Protein AF-A0A0F9EJ04-F1 (afdb_monomer_lite)

Organism: NCBI:txid412755

Secondary structure (DSSP, 8-state):
----PEEEEPPHHHHSTTTSPTT-EEEEE-SSS-EEEEEEEEE-SS-EEEEEPPBTTB--EEEEESSHHHHHHHEEEEE----

Foldseek 3Di:
DDQPFDWAQDALVCVPPPNADFQDWWWFDPVPPDIAIWTFHDDPVQWGWIWGPDDPVGGIDIDTARGSRSCSVTITHGDGPPD

Sequence (83 aa):
MIVPAKPRYLGAERFAKGNVKTGETFSVDSGLGGSWMVKYIHHDGVALVFRRAARPDWPAADFRYADDADAARHVYILVPDDH

Radius of gyration: 13.13 Å; chains: 1; bounding box: 39×26×33 Å

pLDDT: mean 79.38, std 12.03, range [38.09, 91.75]

Structure (mmCIF, N/CA/C/O backbone):
data_AF-A0A0F9EJ04-F1
#
_entry.id   AF-A0A0F9EJ04-F1
#
loop_
_atom_site.group_PDB
_atom_site.id
_atom_site.type_symbol
_atom_site.label_atom_id
_atom_site.label_alt_id
_atom_site.label_comp_id
_atom_site.label_asym_id
_atom_site.label_entity_id
_atom_site.label_seq_id
_atom_site.pdbx_PDB_ins_code
_atom_site.Cartn_x
_atom_site.Cartn_y
_atom_site.Cartn_z
_atom_site.occupancy
_atom_site.B_iso_or_equiv
_atom_site.auth_seq_id
_atom_site.auth_comp_id
_atom_site.auth_asym_id
_atom_site.auth_atom_id
_atom_site.pdbx_PDB_model_num
ATOM 1 N N . MET A 1 1 ? 26.380 13.445 -7.545 1.00 38.09 1 MET A N 1
ATOM 2 C CA . MET A 1 1 ? 26.446 13.054 -6.124 1.00 38.09 1 MET A CA 1
ATOM 3 C C . MET A 1 1 ? 25.077 12.497 -5.765 1.00 38.09 1 MET A C 1
ATOM 5 O O . MET A 1 1 ? 24.108 13.232 -5.882 1.00 38.09 1 MET A O 1
ATOM 9 N N . ILE A 1 2 ? 24.958 11.192 -5.507 1.00 48.88 2 ILE A N 1
ATOM 10 C CA . ILE A 1 2 ? 23.683 10.5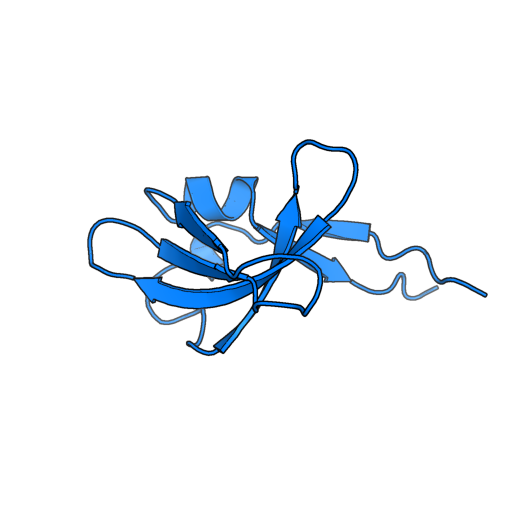84 -5.091 1.00 48.88 2 ILE A CA 1
ATOM 11 C C . ILE A 1 2 ? 23.581 10.832 -3.587 1.00 48.88 2 ILE A C 1
ATOM 13 O O . ILE A 1 2 ? 24.397 10.304 -2.837 1.00 48.88 2 ILE A O 1
ATOM 17 N N . VAL A 1 3 ? 22.644 11.678 -3.160 1.00 52.50 3 VAL A N 1
ATOM 18 C CA . VAL A 1 3 ? 22.352 11.869 -1.734 1.00 52.50 3 VAL A CA 1
ATOM 19 C C . VAL A 1 3 ? 21.716 10.569 -1.226 1.00 52.50 3 VAL A C 1
ATOM 21 O O . VAL A 1 3 ? 20.740 10.114 -1.833 1.00 52.50 3 VAL A O 1
ATOM 24 N N . PRO A 1 4 ? 22.256 9.922 -0.180 1.00 56.19 4 PRO A N 1
ATOM 25 C CA . PRO A 1 4 ? 21.718 8.660 0.308 1.00 56.19 4 PRO A CA 1
ATOM 26 C C . PRO A 1 4 ? 20.372 8.900 1.001 1.00 56.19 4 PRO A C 1
ATOM 28 O O . PRO A 1 4 ? 20.328 9.216 2.180 1.00 56.19 4 PRO A O 1
ATOM 31 N N . ALA A 1 5 ? 19.254 8.754 0.290 1.00 63.69 5 ALA A N 1
ATOM 32 C CA . ALA A 1 5 ? 17.936 8.840 0.914 1.00 63.69 5 ALA A CA 1
ATOM 33 C C . ALA A 1 5 ? 17.725 7.647 1.861 1.00 63.69 5 ALA A C 1
ATOM 35 O O . ALA A 1 5 ? 17.819 6.491 1.442 1.00 63.69 5 ALA A O 1
ATOM 36 N N . LYS A 1 6 ? 17.439 7.917 3.139 1.00 70.44 6 LYS A N 1
ATOM 37 C CA . LYS A 1 6 ? 17.165 6.867 4.131 1.00 70.44 6 LYS A CA 1
ATOM 38 C C . LYS A 1 6 ? 15.665 6.551 4.160 1.00 70.44 6 LYS A C 1
ATOM 40 O O . LYS A 1 6 ? 14.848 7.476 4.078 1.00 70.44 6 LYS A O 1
ATOM 45 N N . PRO A 1 7 ? 15.273 5.269 4.284 1.00 71.44 7 PRO A N 1
ATOM 46 C CA . PRO A 1 7 ? 13.872 4.906 4.434 1.00 71.44 7 PRO A CA 1
ATOM 47 C C . PRO A 1 7 ? 13.356 5.416 5.781 1.00 71.44 7 PRO A C 1
ATOM 49 O O . PRO A 1 7 ? 13.874 5.055 6.839 1.00 71.44 7 PRO A O 1
ATOM 52 N N . ARG A 1 8 ? 12.318 6.252 5.746 1.00 80.06 8 ARG A N 1
ATOM 53 C CA . ARG A 1 8 ? 11.576 6.675 6.933 1.00 80.06 8 ARG A CA 1
ATOM 54 C C . ARG A 1 8 ? 10.217 5.996 6.934 1.00 80.06 8 ARG A C 1
ATOM 56 O O . ARG A 1 8 ? 9.321 6.381 6.179 1.00 80.06 8 ARG A O 1
ATOM 63 N N . TYR A 1 9 ? 10.079 4.996 7.795 1.00 77.88 9 TYR A N 1
ATOM 64 C CA . TYR A 1 9 ? 8.802 4.340 8.048 1.00 77.88 9 TYR A CA 1
ATOM 65 C C . TYR A 1 9 ? 7.832 5.328 8.691 1.00 77.88 9 TYR A C 1
ATOM 67 O O . TYR A 1 9 ? 8.201 6.122 9.563 1.00 77.88 9 TYR A O 1
ATOM 75 N N . LEU A 1 10 ? 6.599 5.312 8.200 1.00 77.94 10 LEU A N 1
ATOM 76 C CA . LEU A 1 10 ? 5.520 6.151 8.697 1.00 77.94 10 LEU A CA 1
ATOM 77 C C . LEU A 1 10 ? 4.769 5.369 9.778 1.00 77.94 10 LEU A C 1
ATOM 79 O O . LEU A 1 10 ? 4.532 4.179 9.610 1.00 77.94 10 LEU A O 1
ATOM 83 N N . GLY A 1 11 ? 4.403 6.018 10.886 1.00 77.44 11 GLY A N 1
ATOM 84 C CA . GLY A 1 11 ? 3.583 5.383 11.922 1.00 77.44 11 GLY A CA 1
ATOM 85 C C . GLY A 1 11 ? 2.190 5.015 11.399 1.00 77.44 11 GLY A C 1
ATOM 86 O O . GLY A 1 11 ? 1.698 5.641 10.460 1.00 77.44 11 GLY A O 1
ATOM 87 N N . ALA A 1 12 ? 1.529 4.038 12.031 1.00 81.12 12 ALA A N 1
ATOM 88 C CA . ALA A 1 12 ? 0.168 3.608 11.671 1.00 81.12 12 ALA A CA 1
ATOM 89 C C . ALA A 1 12 ? -0.837 4.779 11.653 1.00 81.12 12 ALA A C 1
ATOM 91 O O . ALA A 1 12 ? -1.722 4.847 10.808 1.00 81.12 12 ALA A O 1
ATOM 92 N N . GLU A 1 13 ? -0.637 5.776 12.518 1.00 81.56 13 GLU A N 1
ATOM 93 C CA . GLU A 1 13 ? -1.417 7.019 12.548 1.00 81.56 13 GLU A CA 1
ATOM 94 C C . GLU A 1 13 ? -1.424 7.778 11.212 1.00 81.56 13 GLU A C 1
ATOM 96 O O . GLU A 1 13 ? -2.401 8.449 10.886 1.00 81.56 13 GLU A O 1
ATOM 101 N N . ARG A 1 14 ? -0.358 7.664 10.408 1.00 82.12 14 ARG A N 1
ATOM 102 C CA . ARG A 1 14 ? -0.290 8.289 9.086 1.00 82.12 14 ARG A CA 1
ATOM 103 C C . ARG A 1 14 ? -1.297 7.649 8.142 1.00 82.12 14 ARG A C 1
ATOM 105 O O . ARG A 1 14 ? -1.888 8.368 7.344 1.00 82.12 14 ARG A O 1
ATOM 112 N N . PHE A 1 15 ? -1.471 6.337 8.248 1.00 80.81 15 PHE A N 1
ATOM 113 C CA . PHE A 1 15 ? -2.348 5.523 7.412 1.00 80.81 15 PHE A CA 1
ATOM 114 C C . PHE A 1 15 ? -3.803 5.529 7.877 1.00 80.81 15 PHE A C 1
ATOM 116 O O . PHE A 1 15 ? -4.694 5.321 7.053 1.00 80.81 15 PHE A O 1
ATOM 123 N N . ALA A 1 16 ? -4.038 5.929 9.130 1.00 78.25 16 ALA A N 1
ATOM 124 C CA . ALA A 1 16 ? -5.370 6.117 9.673 1.00 78.25 16 ALA A CA 1
ATOM 125 C C . ALA A 1 16 ? -6.257 6.993 8.767 1.00 78.25 16 ALA A C 1
ATOM 127 O O . ALA A 1 16 ? -5.829 7.973 8.137 1.00 78.25 16 ALA A O 1
ATOM 128 N N . LYS A 1 17 ? -7.539 6.627 8.723 1.00 68.06 17 LYS A N 1
ATOM 129 C CA . LYS A 1 17 ? -8.547 7.217 7.838 1.00 68.06 17 LYS A CA 1
ATOM 130 C C . LYS A 1 17 ? -8.548 8.750 7.910 1.00 68.06 17 LYS A C 1
ATOM 132 O O . LYS A 1 17 ? -8.834 9.335 8.949 1.00 68.06 17 LYS A O 1
ATOM 137 N N . GLY A 1 18 ? -8.303 9.387 6.765 1.00 68.56 18 GLY A N 1
ATOM 138 C CA . GLY A 1 18 ? -8.328 10.847 6.609 1.00 68.56 18 GLY A CA 1
ATOM 139 C C . GLY A 1 18 ? -6.954 11.519 6.632 1.00 68.56 18 GLY A C 1
ATOM 140 O O . GLY A 1 18 ? -6.858 12.673 6.220 1.00 68.56 18 GLY A O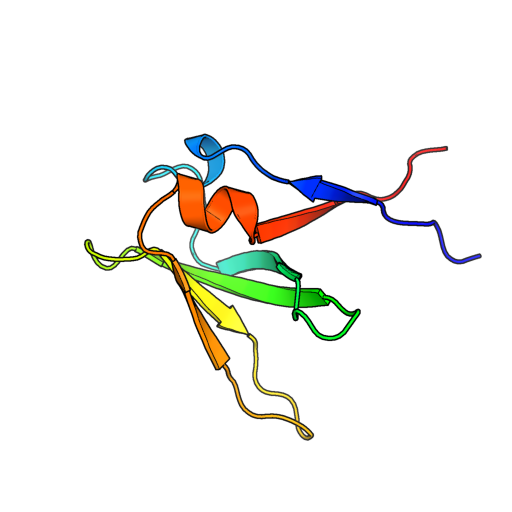 1
ATOM 141 N N . ASN A 1 19 ? -5.894 10.803 7.021 1.00 80.31 19 ASN A N 1
ATOM 142 C CA . ASN A 1 19 ? -4.543 11.357 7.031 1.00 80.31 19 ASN A CA 1
ATOM 143 C C . ASN A 1 19 ? -3.841 11.180 5.681 1.00 80.31 19 ASN A C 1
ATOM 145 O O . ASN A 1 19 ? -3.263 12.140 5.166 1.00 80.31 19 ASN A O 1
ATOM 149 N N . VAL A 1 20 ? -3.900 9.997 5.064 1.00 82.38 20 VAL A N 1
ATOM 150 C CA . VAL A 1 20 ? -3.355 9.789 3.710 1.00 82.38 20 VAL A CA 1
ATOM 151 C C . VAL A 1 20 ? -4.385 10.169 2.651 1.00 82.38 20 VAL A C 1
ATOM 153 O O . VAL A 1 20 ? -5.534 9.723 2.676 1.00 82.38 20 VAL A O 1
ATOM 156 N N . LYS A 1 21 ? -3.955 10.983 1.682 1.00 84.12 21 LYS A N 1
ATOM 157 C CA . LYS A 1 21 ? -4.783 11.372 0.538 1.00 84.12 21 LYS A CA 1
ATOM 158 C C . LYS A 1 21 ? -4.623 10.374 -0.603 1.00 84.12 21 LYS A C 1
ATOM 160 O O . LYS A 1 21 ? -3.514 9.957 -0.932 1.00 84.12 21 LYS A O 1
ATOM 165 N N . THR A 1 22 ? -5.730 10.026 -1.256 1.00 86.44 22 THR A N 1
ATOM 166 C CA . THR A 1 22 ? -5.703 9.270 -2.516 1.00 86.44 22 THR A CA 1
ATOM 167 C C . THR A 1 22 ? -4.786 9.953 -3.532 1.00 86.44 22 THR A C 1
ATOM 169 O O . THR A 1 22 ? -4.860 11.163 -3.736 1.00 86.44 22 THR A O 1
ATOM 172 N N . GLY A 1 23 ? -3.917 9.170 -4.168 1.00 85.81 23 GLY A N 1
ATOM 173 C CA . GLY A 1 23 ? -2.905 9.629 -5.117 1.00 85.81 23 GLY A CA 1
ATOM 174 C C . GLY A 1 23 ? -1.545 9.955 -4.494 1.00 85.81 23 GLY A C 1
ATOM 175 O O . GLY A 1 23 ? -0.576 10.108 -5.242 1.00 85.81 23 GLY A O 1
ATOM 176 N N . GLU A 1 24 ? -1.440 10.024 -3.162 1.00 88.69 24 GLU A N 1
ATOM 177 C CA . GLU A 1 24 ? -0.163 10.229 -2.477 1.00 88.69 24 GLU A CA 1
ATOM 178 C C . GLU A 1 24 ? 0.787 9.054 -2.750 1.00 88.69 24 GLU A C 1
ATOM 180 O O . GLU A 1 24 ? 0.366 7.896 -2.802 1.00 88.69 24 GLU A O 1
ATOM 185 N N . THR A 1 25 ? 2.060 9.364 -3.009 1.00 88.94 25 THR A N 1
ATOM 186 C CA . THR A 1 25 ? 3.063 8.383 -3.443 1.00 88.94 25 THR A CA 1
ATOM 187 C C . THR A 1 25 ? 3.969 8.006 -2.281 1.00 88.94 25 THR A C 1
ATOM 189 O O . THR A 1 25 ? 4.511 8.872 -1.601 1.00 88.94 25 THR A O 1
ATOM 192 N N . PHE A 1 26 ? 4.166 6.708 -2.104 1.00 88.69 26 PHE A N 1
ATOM 193 C CA . PHE A 1 26 ? 4.993 6.098 -1.078 1.00 88.69 26 PHE A CA 1
ATOM 194 C C . PHE A 1 26 ? 5.966 5.107 -1.707 1.00 88.69 26 PHE A C 1
ATOM 196 O O . PHE A 1 26 ? 5.834 4.743 -2.875 1.00 88.69 26 PHE A O 1
ATOM 203 N N . SER A 1 27 ? 6.948 4.668 -0.932 1.00 88.00 27 SER A N 1
ATOM 204 C CA . SER A 1 27 ? 7.847 3.574 -1.286 1.00 88.00 27 SER A CA 1
ATOM 205 C C . SER A 1 27 ? 7.505 2.332 -0.469 1.00 88.00 27 SER A C 1
ATOM 207 O O . SER A 1 27 ? 7.172 2.441 0.706 1.00 88.00 27 SER A O 1
ATOM 209 N N . VAL A 1 28 ? 7.586 1.155 -1.080 1.00 85.19 28 VAL A N 1
ATOM 210 C CA . VAL A 1 28 ? 7.455 -0.131 -0.380 1.00 85.19 28 VAL A CA 1
ATOM 211 C C . VAL A 1 28 ? 8.670 -0.995 -0.643 1.00 85.19 28 VAL A C 1
ATOM 213 O O . VAL A 1 28 ? 9.237 -0.949 -1.739 1.00 85.19 28 VAL A O 1
ATOM 216 N N . ASP A 1 29 ? 9.072 -1.780 0.353 1.00 80.00 29 ASP A N 1
ATOM 217 C CA . ASP A 1 29 ? 10.142 -2.753 0.165 1.00 80.00 29 ASP A CA 1
ATOM 218 C C . ASP A 1 29 ? 9.675 -3.889 -0.754 1.00 80.00 29 ASP A C 1
ATOM 220 O O . ASP A 1 29 ? 8.575 -4.423 -0.615 1.00 80.00 29 ASP A O 1
ATOM 224 N N . SER A 1 30 ? 10.503 -4.226 -1.739 1.00 69.00 30 SER A N 1
ATOM 225 C CA . SER A 1 30 ? 10.193 -5.262 -2.726 1.00 69.00 30 SER A CA 1
ATOM 226 C C . SER A 1 30 ? 10.465 -6.687 -2.245 1.00 69.00 30 SER A C 1
ATOM 228 O O . SER A 1 30 ? 10.124 -7.625 -2.964 1.00 69.00 30 SER A O 1
ATOM 230 N N . GLY A 1 31 ? 11.159 -6.863 -1.116 1.00 64.44 31 GLY A N 1
ATOM 231 C CA . GLY A 1 31 ? 11.722 -8.141 -0.678 1.00 64.44 31 GLY A CA 1
ATOM 232 C C . GLY A 1 31 ? 12.886 -8.654 -1.542 1.00 64.44 31 GLY A C 1
ATOM 233 O O . GLY A 1 31 ? 13.479 -9.676 -1.214 1.00 64.44 31 GLY A O 1
ATOM 234 N N . LEU A 1 32 ? 13.236 -7.959 -2.633 1.00 61.34 32 LEU A N 1
ATOM 235 C CA . LEU A 1 32 ? 14.259 -8.355 -3.614 1.00 61.34 32 LEU A CA 1
ATOM 236 C C . LEU A 1 32 ? 15.462 -7.394 -3.639 1.00 61.34 32 LEU A C 1
ATOM 238 O O . LEU A 1 32 ? 16.189 -7.327 -4.628 1.00 61.34 32 LEU A O 1
ATOM 242 N N . GLY A 1 33 ? 15.668 -6.626 -2.565 1.00 59.91 33 GLY A N 1
ATOM 243 C CA . GLY A 1 33 ? 16.782 -5.675 -2.449 1.00 59.91 33 GLY A CA 1
ATOM 244 C C . GLY A 1 33 ? 16.546 -4.317 -3.122 1.00 59.91 33 GLY A C 1
ATOM 245 O O . GLY A 1 33 ? 17.493 -3.560 -3.316 1.00 59.91 33 GLY A O 1
ATOM 246 N N . GLY A 1 34 ? 15.299 -3.995 -3.477 1.00 71.50 34 GLY A N 1
ATOM 247 C CA . GLY A 1 34 ? 14.905 -2.691 -4.019 1.00 71.50 34 GLY A CA 1
ATOM 248 C C . GLY A 1 34 ? 13.596 -2.163 -3.434 1.00 71.50 34 GLY A C 1
ATOM 249 O O . GLY A 1 34 ? 12.914 -2.852 -2.675 1.00 71.50 34 GLY A O 1
ATOM 250 N N . SER A 1 35 ? 13.218 -0.949 -3.824 1.00 79.75 35 SER A N 1
ATOM 251 C CA . SER A 1 35 ? 11.976 -0.308 -3.400 1.00 79.75 35 SER A CA 1
ATOM 252 C C . SER A 1 35 ? 11.090 0.051 -4.587 1.00 79.75 35 SER A C 1
ATOM 254 O O . SER A 1 35 ? 11.572 0.370 -5.676 1.00 79.75 35 SER A O 1
ATOM 256 N N . TRP A 1 36 ? 9.776 -0.014 -4.391 1.00 84.50 36 TRP A N 1
ATOM 257 C CA . TRP A 1 36 ? 8.799 0.353 -5.411 1.00 84.50 36 TRP A CA 1
ATOM 258 C C . TRP A 1 36 ? 8.061 1.617 -5.018 1.00 84.50 36 TRP A C 1
ATOM 260 O O . TRP A 1 36 ? 7.533 1.700 -3.915 1.00 84.50 36 TRP A O 1
ATOM 270 N N . MET A 1 37 ? 7.926 2.554 -5.957 1.00 87.75 37 MET A N 1
ATOM 271 C CA . MET A 1 37 ? 6.977 3.651 -5.797 1.00 87.75 37 MET A CA 1
ATOM 272 C C . MET A 1 37 ? 5.549 3.153 -6.025 1.00 87.75 37 MET A C 1
ATOM 274 O O . MET A 1 37 ? 5.205 2.668 -7.108 1.00 87.75 37 MET A O 1
ATOM 278 N N . VAL A 1 38 ? 4.712 3.318 -5.012 1.00 89.44 38 VAL A N 1
ATOM 279 C CA . VAL A 1 38 ? 3.294 2.970 -5.013 1.00 89.44 38 VAL A CA 1
ATOM 280 C C . VAL A 1 38 ? 2.462 4.194 -4.668 1.00 89.44 38 VAL A C 1
ATOM 282 O O . VAL A 1 38 ? 2.905 5.072 -3.939 1.00 89.44 38 VAL A O 1
ATOM 285 N N . LYS A 1 39 ? 1.243 4.272 -5.188 1.00 91.75 39 LYS A N 1
ATOM 286 C CA . LYS A 1 39 ? 0.291 5.332 -4.854 1.00 91.75 39 LYS A CA 1
ATOM 287 C C . LYS A 1 39 ? -0.812 4.773 -3.986 1.00 91.75 39 LYS A C 1
ATOM 289 O O . LYS A 1 39 ? -1.366 3.731 -4.324 1.00 91.75 39 LYS A O 1
ATOM 294 N N . TYR A 1 40 ? -1.162 5.470 -2.914 1.00 90.50 40 TYR A N 1
ATOM 295 C CA . TYR A 1 40 ? -2.351 5.127 -2.148 1.00 90.50 40 TYR A CA 1
ATOM 296 C C . TYR A 1 40 ? -3.598 5.378 -2.998 1.00 90.50 40 TYR A C 1
ATOM 298 O O . TYR A 1 40 ? -3.763 6.461 -3.562 1.00 90.50 40 TYR A O 1
ATOM 306 N N . ILE A 1 41 ? -4.468 4.378 -3.120 1.00 91.50 41 ILE A N 1
ATOM 307 C CA . ILE A 1 41 ? -5.683 4.475 -3.932 1.00 91.50 41 ILE A CA 1
ATOM 308 C C . ILE A 1 41 ? -6.877 4.722 -3.024 1.00 91.50 41 ILE A C 1
ATOM 310 O O . ILE A 1 41 ? -7.541 5.749 -3.145 1.00 91.50 41 ILE A O 1
ATOM 314 N N . HIS A 1 42 ? -7.155 3.792 -2.120 1.00 89.06 42 HIS A N 1
ATOM 315 C CA . HIS A 1 42 ? -8.259 3.893 -1.175 1.00 89.06 42 HIS A CA 1
ATOM 316 C C . HIS A 1 42 ? -8.121 2.832 -0.083 1.00 89.06 42 HIS A C 1
ATOM 318 O O . HIS A 1 42 ? -7.333 1.894 -0.202 1.00 89.06 42 HIS A O 1
ATOM 324 N N . HIS A 1 43 ? -8.938 2.983 0.952 1.00 86.94 43 HIS A N 1
ATOM 325 C CA . HIS A 1 43 ? -9.222 1.947 1.930 1.00 86.94 43 HIS A CA 1
ATOM 326 C C . HIS A 1 43 ? -10.611 1.388 1.618 1.00 86.94 43 HIS A C 1
ATOM 328 O O . HIS A 1 43 ? -11.582 2.150 1.609 1.00 86.94 43 HIS A O 1
ATOM 334 N N . ASP A 1 44 ? -10.717 0.092 1.332 1.00 84.00 44 ASP A N 1
ATOM 335 C CA . ASP A 1 44 ? -11.984 -0.558 0.954 1.00 84.00 44 ASP A CA 1
ATOM 336 C C . ASP A 1 44 ? -12.807 -1.040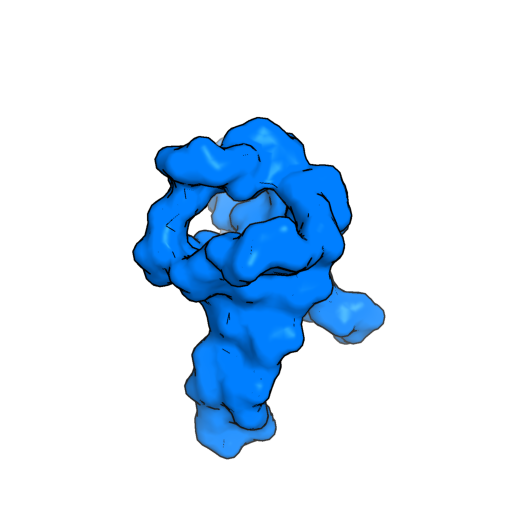 2.163 1.00 84.00 44 ASP A C 1
ATOM 338 O O . ASP A 1 44 ? -13.869 -1.635 2.000 1.00 84.00 44 ASP A O 1
ATOM 342 N N . GLY A 1 45 ? -12.352 -0.741 3.385 1.00 80.62 45 GLY A N 1
ATOM 343 C CA . GLY A 1 45 ? -12.975 -1.196 4.631 1.00 80.62 45 GLY A CA 1
ATOM 344 C C . GLY A 1 45 ? -12.343 -2.470 5.189 1.00 80.62 45 GLY A C 1
ATOM 345 O O . GLY A 1 45 ? -12.569 -2.777 6.355 1.00 80.62 45 GLY A O 1
ATOM 346 N N . VAL A 1 46 ? -11.548 -3.169 4.375 1.00 85.06 46 VAL A N 1
ATOM 347 C CA . VAL A 1 46 ? -10.878 -4.427 4.728 1.00 85.06 46 VAL A CA 1
ATOM 348 C C . VAL A 1 46 ? -9.361 -4.294 4.623 1.00 85.06 46 VAL A C 1
ATOM 350 O O . VAL A 1 46 ? -8.647 -4.944 5.375 1.00 85.06 46 VAL A O 1
ATOM 353 N N . ALA A 1 47 ? -8.869 -3.481 3.691 1.00 89.00 47 ALA A N 1
ATOM 354 C CA . ALA A 1 47 ? -7.454 -3.278 3.457 1.00 89.00 47 ALA A CA 1
ATOM 355 C C . ALA A 1 47 ? -7.152 -1.863 2.947 1.00 89.00 47 ALA A C 1
ATOM 357 O O . ALA A 1 47 ? -7.955 -1.212 2.267 1.00 89.00 47 ALA A O 1
ATOM 358 N N . LEU A 1 48 ? -5.928 -1.407 3.204 1.00 89.31 48 LEU A N 1
ATOM 359 C CA . LEU A 1 48 ? -5.353 -0.272 2.496 1.00 89.31 48 LEU A CA 1
ATOM 360 C C . LEU A 1 48 ? -4.805 -0.749 1.155 1.00 89.31 48 LEU A C 1
ATOM 362 O O . LEU A 1 48 ? -3.950 -1.635 1.094 1.00 89.31 48 LEU A O 1
ATOM 366 N N . VAL A 1 49 ? -5.282 -0.132 0.076 1.00 90.75 49 VAL A N 1
ATOM 367 C CA . VAL A 1 49 ? -4.897 -0.482 -1.290 1.00 90.75 49 VAL A CA 1
ATOM 368 C C . VAL A 1 49 ? -3.917 0.549 -1.833 1.00 90.75 49 VAL A C 1
ATOM 370 O O . VAL A 1 49 ? -4.251 1.723 -2.025 1.00 90.75 49 VAL A O 1
ATOM 373 N N . PHE A 1 50 ? -2.718 0.080 -2.159 1.00 91.19 50 PHE A N 1
ATOM 374 C CA . PHE A 1 50 ? -1.681 0.839 -2.842 1.00 91.19 50 PHE A CA 1
ATOM 375 C C . PHE A 1 50 ? -1.429 0.236 -4.219 1.00 91.19 50 PHE A C 1
ATOM 377 O O . PHE A 1 50 ? -1.441 -0.978 -4.387 1.00 91.19 50 PHE A O 1
ATOM 384 N N . ARG A 1 51 ? -1.170 1.071 -5.221 1.00 91.38 51 ARG A N 1
ATOM 385 C CA . ARG A 1 51 ? -0.930 0.621 -6.594 1.00 91.38 51 ARG A CA 1
ATOM 386 C C . ARG A 1 51 ? 0.402 1.120 -7.106 1.00 91.38 51 ARG A C 1
ATOM 388 O O . ARG A 1 51 ? 0.667 2.323 -7.121 1.00 91.38 51 ARG A O 1
ATOM 395 N N . ARG A 1 52 ? 1.213 0.201 -7.615 1.00 90.50 52 ARG A N 1
ATOM 396 C CA . ARG A 1 52 ? 2.366 0.528 -8.452 1.00 90.50 52 ARG A CA 1
ATOM 397 C C . ARG A 1 52 ? 1.890 0.825 -9.868 1.00 90.50 52 ARG A C 1
ATOM 399 O O . ARG A 1 52 ? 1.118 0.058 -10.442 1.00 90.50 52 ARG A O 1
ATOM 406 N N . ALA A 1 53 ? 2.384 1.914 -10.448 1.00 84.94 53 ALA A N 1
ATOM 407 C CA . ALA A 1 53 ? 2.116 2.233 -11.845 1.00 84.94 53 ALA A CA 1
ATOM 408 C C . ALA A 1 53 ? 2.707 1.163 -12.782 1.00 84.94 53 ALA A C 1
ATOM 410 O O . ALA A 1 53 ? 3.810 0.660 -12.548 1.00 84.94 53 ALA A O 1
ATOM 411 N N . ALA A 1 54 ? 1.982 0.844 -13.856 1.00 85.81 54 ALA A N 1
ATOM 412 C CA . ALA A 1 54 ? 2.527 0.035 -14.939 1.00 85.81 54 ALA A CA 1
ATOM 413 C C . ALA A 1 54 ? 3.698 0.773 -15.603 1.00 85.81 54 ALA A C 1
ATOM 415 O O . ALA A 1 54 ? 3.670 1.997 -15.753 1.00 85.81 54 ALA A O 1
ATOM 416 N N . ARG A 1 55 ? 4.720 0.024 -16.011 1.00 79.62 55 ARG A N 1
ATOM 417 C CA . ARG A 1 55 ? 5.787 0.501 -16.896 1.00 79.62 55 ARG A CA 1
ATOM 418 C C . ARG A 1 55 ? 5.850 -0.420 -18.115 1.00 79.62 55 ARG A C 1
ATOM 420 O O . ARG A 1 55 ? 5.301 -1.515 -18.055 1.00 79.62 55 ARG A O 1
ATOM 427 N N . PRO A 1 56 ? 6.506 -0.008 -19.208 1.00 82.94 56 PRO A N 1
ATOM 428 C CA . PRO A 1 56 ? 6.642 -0.852 -20.395 1.00 82.94 56 PRO A CA 1
ATOM 429 C C . PRO A 1 56 ? 7.194 -2.250 -20.076 1.00 82.94 56 PRO A C 1
ATOM 431 O O . PRO A 1 56 ? 6.763 -3.232 -20.667 1.00 82.94 56 PRO A O 1
ATOM 434 N N . ASP A 1 57 ? 8.081 -2.332 -19.082 1.00 82.81 57 ASP A N 1
ATOM 435 C CA . ASP A 1 57 ? 8.792 -3.556 -18.707 1.00 82.81 57 ASP A CA 1
ATOM 436 C C . ASP A 1 57 ? 8.106 -4.368 -17.593 1.00 82.81 57 ASP A C 1
ATOM 438 O O . ASP A 1 57 ? 8.515 -5.492 -17.307 1.00 82.81 57 ASP A O 1
ATOM 442 N N . TRP A 1 58 ? 7.070 -3.828 -16.933 1.00 79.25 58 TRP A N 1
ATOM 443 C CA . TRP A 1 58 ? 6.349 -4.548 -15.878 1.00 79.25 58 TRP A CA 1
ATOM 444 C C . TRP A 1 58 ? 4.889 -4.095 -15.700 1.00 79.25 58 TRP A C 1
ATOM 446 O O . TRP A 1 58 ? 4.576 -2.902 -15.769 1.00 79.25 58 TRP A O 1
ATOM 456 N N . PRO A 1 59 ? 3.964 -5.018 -15.378 1.00 85.06 59 PRO A N 1
ATOM 457 C CA . PRO A 1 59 ? 2.568 -4.666 -15.151 1.00 85.06 59 PRO A CA 1
ATOM 458 C C . PRO A 1 59 ? 2.373 -3.857 -13.859 1.00 85.06 59 PRO A C 1
ATOM 460 O O . PRO A 1 59 ? 3.201 -3.877 -12.934 1.00 85.06 59 PRO A O 1
ATOM 463 N N . ALA A 1 60 ? 1.241 -3.150 -13.787 1.00 87.50 60 ALA A N 1
ATOM 464 C CA . ALA A 1 60 ? 0.763 -2.578 -12.533 1.00 87.50 60 ALA A CA 1
ATOM 465 C C . ALA A 1 60 ? 0.567 -3.694 -11.495 1.00 87.50 60 ALA A C 1
ATOM 467 O O . ALA A 1 60 ? 0.198 -4.815 -11.843 1.00 87.50 60 ALA A O 1
ATOM 468 N N . ALA A 1 61 ? 0.830 -3.378 -10.231 1.00 88.06 61 ALA A N 1
ATOM 469 C CA . ALA A 1 61 ? 0.680 -4.317 -9.127 1.00 88.06 61 A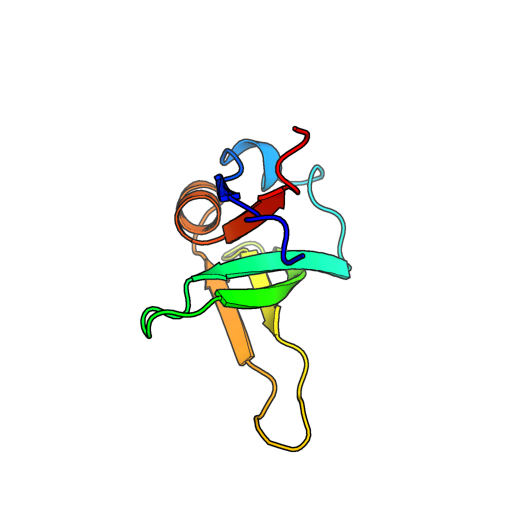LA A CA 1
ATOM 470 C C . ALA A 1 61 ? -0.019 -3.624 -7.960 1.00 88.06 61 ALA A C 1
ATOM 472 O O . ALA A 1 61 ? 0.326 -2.485 -7.626 1.00 88.06 61 ALA A O 1
ATOM 473 N N . ASP A 1 62 ? -0.977 -4.325 -7.362 1.00 89.44 62 ASP A N 1
ATOM 474 C CA . ASP A 1 62 ? -1.728 -3.850 -6.208 1.00 89.44 62 ASP A CA 1
ATOM 475 C C . ASP A 1 62 ? -1.172 -4.494 -4.940 1.00 89.44 62 ASP A C 1
ATOM 477 O O . ASP A 1 62 ? -1.090 -5.716 -4.828 1.00 89.44 62 ASP A O 1
ATOM 481 N N . PHE A 1 63 ? -0.799 -3.648 -3.989 1.00 87.88 63 PHE A N 1
ATOM 482 C CA . PHE A 1 63 ? -0.342 -4.015 -2.660 1.00 87.88 63 PHE A CA 1
ATOM 483 C C . PHE A 1 63 ? -1.483 -3.745 -1.689 1.00 87.88 63 PHE A C 1
ATOM 485 O O . PHE A 1 63 ? -2.014 -2.633 -1.631 1.00 87.88 63 PHE A O 1
ATOM 492 N N . ARG A 1 64 ? -1.888 -4.786 -0.966 1.00 90.81 64 ARG A N 1
ATOM 493 C CA . ARG A 1 64 ? -2.989 -4.742 -0.008 1.00 90.81 64 ARG A CA 1
ATOM 494 C C . ARG A 1 64 ? -2.439 -5.036 1.373 1.00 90.81 64 ARG A C 1
ATOM 496 O O . ARG A 1 64 ? -1.830 -6.085 1.555 1.00 90.81 64 ARG A O 1
ATOM 503 N N . TYR A 1 65 ? -2.688 -4.125 2.301 1.00 89.25 65 TYR A N 1
ATOM 504 C CA . TYR A 1 65 ? -2.310 -4.273 3.703 1.00 89.25 65 TYR A CA 1
ATOM 505 C C . TYR A 1 65 ? -3.569 -4.377 4.546 1.00 89.25 65 TYR A C 1
ATOM 507 O O . TYR A 1 65 ? -4.497 -3.595 4.338 1.00 89.25 65 TYR A O 1
ATOM 515 N N . ALA A 1 66 ? -3.618 -5.356 5.446 1.00 88.88 66 ALA A N 1
ATOM 516 C CA . ALA A 1 66 ? -4.834 -5.686 6.192 1.00 88.88 66 ALA A CA 1
ATOM 517 C C . ALA A 1 66 ? -5.272 -4.556 7.139 1.00 88.88 66 ALA A C 1
ATOM 519 O O . ALA A 1 66 ? -6.459 -4.366 7.382 1.00 88.88 66 ALA A O 1
ATOM 520 N N . ASP A 1 67 ? -4.311 -3.794 7.653 1.00 86.81 67 ASP A N 1
ATOM 521 C CA . ASP A 1 67 ? -4.545 -2.707 8.592 1.00 86.81 67 ASP A CA 1
ATOM 522 C C . ASP A 1 67 ? -3.447 -1.634 8.501 1.00 86.81 67 ASP A C 1
ATOM 524 O O . ASP A 1 67 ? -2.454 -1.767 7.776 1.00 86.81 67 ASP A O 1
ATOM 528 N N . ASP A 1 68 ? -3.644 -0.540 9.238 1.00 86.62 68 ASP A N 1
ATOM 529 C CA . ASP A 1 68 ? -2.729 0.602 9.272 1.00 86.62 68 ASP A CA 1
ATOM 530 C C . ASP A 1 68 ? -1.330 0.232 9.800 1.00 86.62 68 ASP A C 1
ATOM 532 O O . ASP A 1 68 ? -0.331 0.825 9.384 1.00 86.62 68 ASP A O 1
ATOM 536 N N . ALA A 1 69 ? -1.238 -0.733 10.724 1.00 85.69 69 ALA A N 1
ATOM 537 C CA . ALA A 1 69 ? 0.031 -1.165 11.299 1.00 85.69 69 ALA A CA 1
ATOM 538 C C . ALA A 1 69 ? 0.802 -2.061 10.327 1.00 85.69 69 ALA A C 1
ATOM 540 O O . ALA A 1 69 ? 2.021 -1.933 10.222 1.00 85.69 69 ALA A O 1
ATOM 541 N N . ASP A 1 70 ? 0.109 -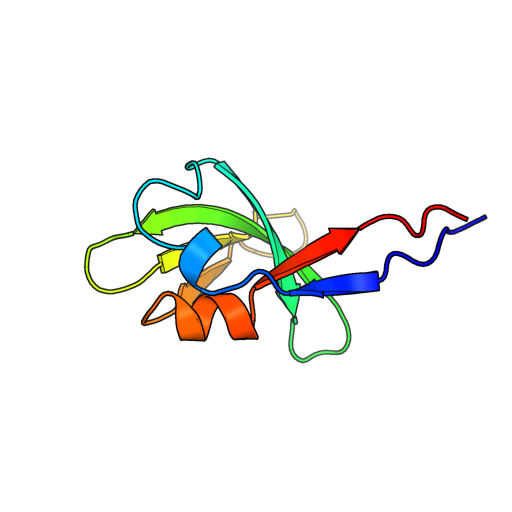2.917 9.583 1.00 85.75 70 ASP A N 1
ATOM 542 C CA . ASP A 1 70 ? 0.686 -3.695 8.490 1.00 85.75 70 ASP A CA 1
ATOM 543 C C . ASP A 1 70 ? 1.246 -2.770 7.396 1.00 85.75 70 ASP A C 1
ATOM 545 O O . ASP A 1 70 ? 2.422 -2.860 7.033 1.00 85.75 70 ASP A O 1
ATOM 549 N N . ALA A 1 71 ? 0.466 -1.769 6.973 1.00 85.88 71 ALA A N 1
ATOM 550 C CA . ALA A 1 71 ? 0.937 -0.752 6.034 1.00 85.88 71 ALA A CA 1
ATOM 551 C C . ALA A 1 71 ? 2.180 -0.014 6.568 1.00 85.88 71 ALA A C 1
ATOM 553 O O . ALA A 1 71 ? 3.170 0.114 5.851 1.00 85.88 71 ALA A O 1
ATOM 554 N N . ALA A 1 72 ? 2.191 0.396 7.839 1.00 85.00 72 ALA A N 1
ATOM 555 C CA . ALA A 1 72 ? 3.324 1.084 8.468 1.00 85.00 72 ALA A CA 1
ATOM 556 C C . ALA A 1 72 ? 4.634 0.278 8.498 1.00 85.00 72 ALA A C 1
ATOM 558 O O . ALA A 1 72 ? 5.721 0.857 8.536 1.00 85.00 72 ALA A O 1
ATOM 559 N N . ARG A 1 73 ? 4.553 -1.056 8.469 1.00 84.00 73 ARG A N 1
ATOM 560 C CA . ARG A 1 73 ? 5.732 -1.939 8.471 1.00 84.00 73 ARG A CA 1
ATOM 561 C C . ARG A 1 73 ? 6.368 -2.084 7.096 1.00 84.00 73 ARG A C 1
ATOM 563 O O . ARG A 1 73 ? 7.556 -2.386 7.010 1.00 84.00 73 ARG A O 1
ATOM 570 N N . HIS A 1 74 ? 5.592 -1.880 6.038 1.00 84.81 74 HIS A N 1
ATOM 571 C CA . HIS A 1 74 ? 6.018 -2.133 4.663 1.00 84.81 74 HIS A CA 1
ATOM 572 C C . HIS A 1 74 ? 6.138 -0.860 3.821 1.00 84.81 74 HIS A C 1
ATOM 574 O O . HIS A 1 74 ? 6.931 -0.824 2.879 1.00 84.81 74 HIS A O 1
ATOM 580 N N . VAL A 1 75 ? 5.378 0.179 4.167 1.00 85.25 75 VAL A N 1
ATOM 581 C CA . VAL A 1 75 ? 5.292 1.452 3.456 1.00 85.25 75 VAL A CA 1
ATOM 582 C C . VAL A 1 75 ? 6.130 2.509 4.174 1.00 85.25 75 VAL A C 1
ATOM 584 O O . VAL A 1 75 ? 5.979 2.774 5.366 1.00 85.25 75 VAL A O 1
ATOM 587 N N . TYR A 1 76 ? 6.999 3.170 3.422 1.00 83.69 76 TYR A N 1
ATOM 588 C CA . TYR A 1 76 ? 7.863 4.239 3.903 1.00 83.69 76 TYR A CA 1
ATOM 589 C C . TYR A 1 76 ? 7.982 5.359 2.872 1.00 83.69 76 TYR A C 1
ATOM 591 O O . TYR A 1 76 ? 7.569 5.238 1.718 1.00 83.69 76 TYR A O 1
ATOM 599 N N . ILE A 1 77 ? 8.569 6.476 3.282 1.00 80.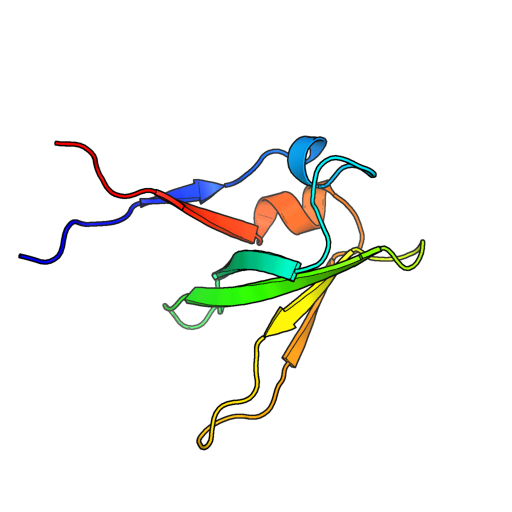94 77 ILE A N 1
ATOM 600 C CA . ILE A 1 77 ? 8.989 7.541 2.371 1.00 80.94 77 ILE A CA 1
ATOM 601 C C . ILE A 1 77 ? 10.509 7.624 2.358 1.00 80.94 77 ILE A C 1
ATOM 603 O O . ILE A 1 77 ? 11.170 7.399 3.373 1.00 80.94 77 ILE A O 1
ATOM 607 N N . LEU A 1 78 ? 11.069 7.932 1.193 1.00 72.75 78 LEU A N 1
ATOM 608 C CA . LEU A 1 78 ? 12.478 8.273 1.074 1.00 72.75 78 LEU A CA 1
ATOM 609 C C . LEU A 1 78 ? 12.625 9.746 1.433 1.00 72.75 78 LEU A C 1
ATOM 611 O O . LEU A 1 78 ? 12.106 10.611 0.728 1.00 72.75 78 LEU A O 1
ATOM 615 N N . VAL A 1 79 ? 13.298 10.023 2.545 1.00 67.31 79 VAL A N 1
ATOM 616 C CA . VAL A 1 79 ? 13.623 11.394 2.941 1.00 67.31 79 VAL A CA 1
ATOM 617 C C . VAL A 1 79 ? 15.046 11.675 2.457 1.00 67.31 79 VAL A C 1
ATOM 619 O O . VAL A 1 79 ? 15.931 10.861 2.746 1.00 67.31 79 VAL A O 1
ATOM 622 N N . PRO A 1 80 ? 15.284 12.755 1.686 1.00 57.88 80 PRO A N 1
ATOM 623 C CA . PRO A 1 80 ? 16.643 13.153 1.343 1.00 57.88 80 PRO A CA 1
ATOM 624 C C . PRO A 1 80 ? 17.427 13.415 2.634 1.00 57.88 80 PRO A C 1
ATOM 626 O O . PRO A 1 80 ? 16.902 14.029 3.561 1.00 57.88 80 PRO A O 1
ATOM 629 N N . ASP A 1 81 ? 18.650 12.889 2.712 1.00 53.22 81 ASP A N 1
ATOM 630 C CA . ASP A 1 81 ? 19.562 13.168 3.825 1.00 53.22 81 ASP A CA 1
ATOM 631 C C . ASP A 1 81 ? 19.956 14.646 3.710 1.00 53.22 81 ASP A C 1
ATOM 633 O O . ASP A 1 81 ? 20.679 15.034 2.793 1.00 53.22 81 ASP A O 1
ATOM 637 N N . ASP A 1 82 ? 19.357 15.478 4.559 1.00 49.66 82 ASP A N 1
ATOM 638 C CA . ASP A 1 82 ? 19.671 16.899 4.666 1.00 49.66 82 ASP A CA 1
ATOM 639 C C . ASP A 1 82 ? 20.989 16.990 5.441 1.00 49.66 82 ASP A C 1
ATOM 641 O O . ASP A 1 82 ? 21.006 16.861 6.669 1.00 49.66 82 ASP A O 1
ATOM 645 N N . HIS A 1 83 ? 22.105 17.063 4.714 1.00 48.31 83 HIS A N 1
ATOM 646 C CA . HIS A 1 83 ? 23.433 17.216 5.295 1.00 48.31 83 HIS A CA 1
ATOM 647 C C . HIS A 1 83 ? 24.249 18.278 4.564 1.00 48.31 83 HIS A C 1
ATOM 649 O O . HIS A 1 83 ? 24.159 18.350 3.316 1.00 48.31 83 HIS A O 1
#